Protein AF-A0A7C4QBF0-F1 (afdb_monomer)

Radius of gyration: 14.28 Å; Cα contacts (8 Å, |Δi|>4): 121; chains: 1; bounding box: 46×30×31 Å

Structure (mmCIF, N/CA/C/O backbone):
data_AF-A0A7C4QBF0-F1
#
_entry.id   AF-A0A7C4QBF0-F1
#
loop_
_atom_site.group_PDB
_atom_site.id
_atom_site.type_symbol
_atom_site.label_atom_id
_atom_site.label_alt_id
_atom_site.label_comp_id
_atom_site.label_asym_id
_atom_site.label_entity_id
_atom_site.label_seq_id
_atom_site.pdbx_PDB_ins_code
_atom_site.Cartn_x
_atom_site.Cartn_y
_atom_site.Cartn_z
_atom_site.occupancy
_atom_site.B_iso_or_equiv
_atom_site.auth_seq_id
_atom_site.auth_comp_id
_atom_site.auth_asym_id
_atom_site.auth_atom_id
_atom_site.pdbx_PDB_model_num
ATOM 1 N N . MET A 1 1 ? -17.536 -0.460 0.440 1.00 70.81 1 MET A N 1
ATOM 2 C CA . MET A 1 1 ? -16.361 -0.136 -0.401 1.00 70.81 1 MET A CA 1
ATOM 3 C C . MET A 1 1 ? -15.205 -0.964 0.120 1.00 70.81 1 MET A C 1
ATOM 5 O O . MET A 1 1 ? -14.888 -0.810 1.290 1.00 70.81 1 MET A O 1
ATOM 9 N N . SER A 1 2 ? -14.612 -1.830 -0.694 1.00 85.75 2 SER A N 1
ATOM 10 C CA . SER A 1 2 ? -13.441 -2.607 -0.275 1.00 85.75 2 SER A CA 1
ATOM 11 C C . SER A 1 2 ? -12.172 -1.758 -0.355 1.00 85.75 2 SER A C 1
ATOM 13 O O . SER A 1 2 ? -12.011 -0.964 -1.284 1.00 85.75 2 SER A O 1
ATOM 15 N N . TYR A 1 3 ? -11.270 -1.929 0.605 1.00 91.62 3 TYR A N 1
ATOM 16 C CA . TYR A 1 3 ? -9.942 -1.326 0.609 1.00 91.62 3 TYR A CA 1
ATOM 17 C C . TYR A 1 3 ? -8.895 -2.420 0.448 1.00 91.62 3 TYR A C 1
ATOM 19 O O . TYR A 1 3 ? -9.026 -3.506 1.000 1.00 91.62 3 TYR A O 1
ATOM 27 N N . TYR A 1 4 ? -7.827 -2.121 -0.272 1.00 92.44 4 TYR A N 1
ATOM 28 C CA . TYR A 1 4 ? -6.711 -3.022 -0.490 1.00 92.44 4 TYR A CA 1
ATOM 29 C C . TYR A 1 4 ? -5.465 -2.447 0.151 1.00 92.44 4 TYR A C 1
ATOM 31 O O . TYR A 1 4 ? -5.072 -1.318 -0.144 1.00 92.44 4 TYR A O 1
ATOM 39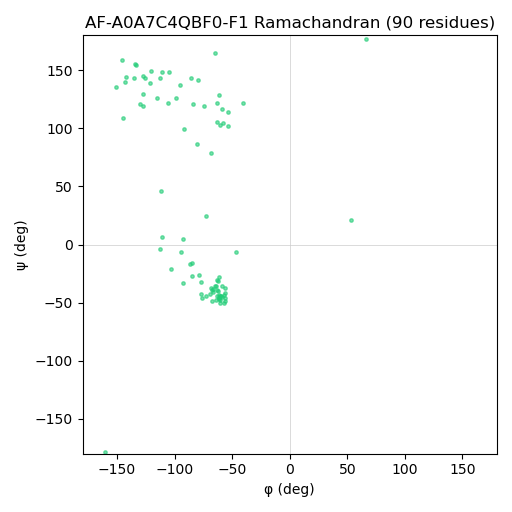 N N . VAL A 1 5 ? -4.824 -3.235 1.004 1.00 93.06 5 VAL A N 1
ATOM 40 C CA . VAL A 1 5 ? -3.492 -2.937 1.528 1.00 93.06 5 VAL A CA 1
ATOM 41 C C . VAL A 1 5 ? -2.499 -3.741 0.719 1.00 93.06 5 VAL A C 1
ATOM 43 O O . VAL A 1 5 ? -2.639 -4.957 0.588 1.00 93.06 5 VAL A O 1
ATOM 46 N N . TYR A 1 6 ? -1.500 -3.066 0.167 1.00 91.31 6 TYR A N 1
ATOM 47 C CA . TYR A 1 6 ? -0.588 -3.685 -0.777 1.00 91.31 6 TYR A CA 1
ATOM 48 C C . TYR A 1 6 ? 0.870 -3.361 -0.482 1.00 91.31 6 TYR A C 1
ATOM 50 O O . TYR A 1 6 ? 1.207 -2.329 0.108 1.00 91.31 6 TYR A O 1
ATOM 58 N N . ILE A 1 7 ? 1.738 -4.257 -0.941 1.00 91.25 7 ILE A N 1
ATOM 59 C CA . ILE A 1 7 ? 3.183 -4.095 -0.978 1.00 91.25 7 ILE A CA 1
ATOM 60 C C . ILE A 1 7 ? 3.628 -4.379 -2.406 1.00 91.25 7 ILE A C 1
ATOM 62 O O . ILE A 1 7 ? 3.438 -5.489 -2.901 1.00 91.25 7 ILE A O 1
ATOM 66 N N . ILE A 1 8 ? 4.232 -3.380 -3.040 1.00 90.44 8 ILE A N 1
ATOM 67 C CA . ILE A 1 8 ? 4.925 -3.551 -4.318 1.00 90.44 8 ILE A CA 1
ATOM 68 C C . ILE A 1 8 ? 6.431 -3.528 -4.096 1.00 90.44 8 ILE A C 1
ATOM 70 O O . ILE A 1 8 ? 6.924 -2.837 -3.196 1.00 90.44 8 ILE A O 1
ATOM 74 N N . HIS A 1 9 ? 7.166 -4.266 -4.915 1.00 89.62 9 HIS A N 1
ATOM 75 C CA . HIS A 1 9 ? 8.625 -4.287 -4.921 1.00 89.62 9 HIS A CA 1
ATOM 76 C C . HIS A 1 9 ? 9.133 -4.222 -6.350 1.00 89.62 9 HIS A C 1
ATOM 78 O O . HIS A 1 9 ? 8.523 -4.781 -7.252 1.00 89.62 9 HIS A O 1
ATOM 84 N N . SER A 1 10 ? 10.243 -3.516 -6.536 1.00 85.94 10 SER A N 1
ATOM 85 C CA . SER A 1 10 ? 10.973 -3.523 -7.791 1.00 85.94 10 SER A CA 1
ATOM 86 C C . SER A 1 10 ? 12.243 -4.333 -7.652 1.00 85.94 10 SER A C 1
ATOM 88 O O . SER A 1 10 ? 13.118 -3.989 -6.852 1.00 85.94 10 SER A O 1
ATOM 90 N N . LYS A 1 11 ? 12.375 -5.366 -8.485 1.00 81.31 11 LYS A N 1
ATOM 91 C CA . LYS A 1 11 ? 13.549 -6.244 -8.502 1.00 81.31 11 LYS A CA 1
ATOM 92 C C . LYS A 1 11 ? 14.781 -5.489 -8.994 1.00 81.31 11 LYS A C 1
ATOM 94 O O . LYS A 1 11 ? 15.848 -5.608 -8.401 1.00 81.31 11 LYS A O 1
ATOM 99 N N . LEU A 1 12 ? 14.611 -4.619 -9.993 1.00 81.56 12 LEU A N 1
ATOM 100 C CA . LEU A 1 12 ? 15.692 -3.797 -10.553 1.00 81.56 12 LEU A CA 1
ATOM 101 C C . LEU A 1 12 ? 16.303 -2.787 -9.574 1.00 81.56 12 LEU A C 1
ATOM 103 O O . LEU A 1 12 ? 17.497 -2.501 -9.650 1.00 81.56 12 LEU A O 1
ATOM 107 N N . THR A 1 13 ? 15.497 -2.194 -8.691 1.00 81.44 13 THR A N 1
ATOM 108 C CA . THR A 1 13 ? 15.968 -1.126 -7.783 1.00 81.44 13 THR A CA 1
ATOM 109 C C . THR A 1 13 ? 15.994 -1.525 -6.319 1.00 81.44 13 THR A C 1
ATOM 111 O O . THR A 1 13 ? 16.417 -0.737 -5.473 1.00 81.44 13 THR A O 1
ATOM 114 N N . ASN A 1 14 ? 15.521 -2.733 -6.018 1.00 82.12 14 ASN A N 1
ATOM 115 C CA . ASN A 1 14 ? 15.309 -3.257 -4.678 1.00 82.12 14 ASN A CA 1
ATOM 116 C C . ASN A 1 14 ? 14.442 -2.346 -3.778 1.00 82.12 14 ASN A C 1
ATOM 118 O O . ASN A 1 14 ? 14.498 -2.418 -2.548 1.00 82.12 14 ASN A O 1
ATOM 122 N N . LYS A 1 15 ? 13.638 -1.457 -4.376 1.00 85.00 15 LYS A N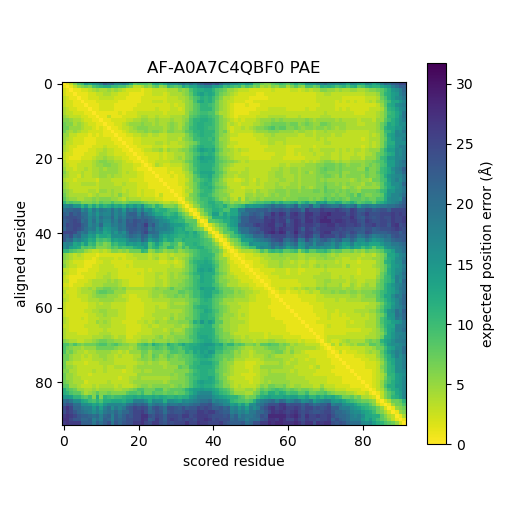 1
ATOM 123 C CA . LYS A 1 15 ? 12.732 -0.559 -3.649 1.00 85.00 15 LYS A CA 1
ATOM 124 C C . LYS A 1 15 ? 11.415 -1.264 -3.370 1.00 85.00 15 LYS A C 1
ATOM 126 O O . LYS A 1 15 ? 10.912 -1.997 -4.212 1.00 85.00 15 LYS A O 1
ATOM 131 N N . SER A 1 16 ? 10.827 -0.999 -2.204 1.00 87.88 16 SER A N 1
ATOM 132 C CA . SER A 1 16 ? 9.480 -1.465 -1.859 1.00 87.88 16 SER A CA 1
ATOM 133 C C . SER A 1 16 ? 8.596 -0.319 -1.395 1.00 87.88 16 SER A C 1
ATOM 135 O O . SER A 1 16 ? 9.058 0.583 -0.694 1.00 87.88 16 SER A O 1
ATOM 137 N N . TYR A 1 17 ? 7.313 -0.391 -1.737 1.00 88.19 17 TYR A N 1
ATOM 138 C CA . TYR A 1 17 ? 6.299 0.565 -1.310 1.00 88.19 17 TYR A CA 1
ATOM 139 C C . TYR A 1 17 ? 5.14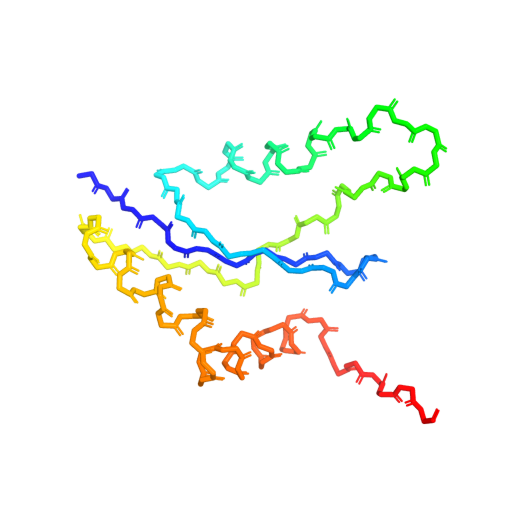8 -0.171 -0.650 1.00 88.19 17 TYR A C 1
ATOM 141 O O . TYR A 1 17 ? 4.767 -1.256 -1.075 1.00 88.19 17 TYR A O 1
ATOM 149 N N . THR A 1 18 ? 4.591 0.441 0.389 1.00 90.75 18 THR A N 1
ATOM 150 C CA . THR A 1 18 ? 3.429 -0.072 1.113 1.00 90.75 18 THR A CA 1
ATOM 151 C C . THR A 1 18 ? 2.385 1.025 1.169 1.00 90.75 18 THR A C 1
ATOM 153 O O . THR A 1 18 ? 2.708 2.156 1.549 1.00 90.75 18 THR A O 1
ATOM 156 N N . GLY A 1 19 ? 1.155 0.700 0.791 1.00 90.25 19 GLY A N 1
ATOM 157 C CA . GLY A 1 19 ? 0.068 1.666 0.741 1.00 90.25 19 GLY A CA 1
ATOM 158 C C . GLY A 1 19 ? -1.305 1.015 0.755 1.00 90.25 19 GLY A C 1
ATOM 159 O O . GLY A 1 19 ? -1.435 -0.205 0.847 1.00 90.25 19 GLY A O 1
ATOM 160 N N . ILE A 1 20 ? -2.319 1.871 0.671 1.00 92.56 20 ILE A N 1
ATOM 161 C CA . ILE A 1 20 ? -3.729 1.496 0.629 1.00 92.56 20 ILE A CA 1
ATOM 162 C C . ILE A 1 20 ? -4.317 2.053 -0.666 1.00 92.56 20 ILE A C 1
ATOM 164 O O . ILE A 1 20 ? -4.005 3.182 -1.048 1.00 92.56 20 ILE A O 1
ATOM 168 N N . THR A 1 21 ? -5.160 1.285 -1.341 1.00 92.00 21 THR A N 1
ATOM 169 C CA . THR A 1 21 ? -5.917 1.731 -2.515 1.00 92.00 21 THR A CA 1
ATOM 170 C C . THR A 1 21 ? -7.285 1.063 -2.538 1.00 92.00 21 THR A C 1
ATOM 172 O O . THR A 1 21 ? -7.477 0.029 -1.916 1.00 92.00 21 THR A O 1
ATOM 175 N N . THR A 1 22 ? -8.251 1.636 -3.242 1.00 91.44 22 THR A N 1
ATOM 176 C CA . THR A 1 22 ? -9.513 0.953 -3.581 1.00 91.44 22 THR A CA 1
ATOM 177 C C . THR A 1 22 ? -9.453 0.293 -4.960 1.00 91.44 22 THR A C 1
ATOM 179 O O . THR A 1 22 ? -10.382 -0.403 -5.343 1.00 91.44 22 THR A O 1
ATOM 182 N N . ASP A 1 23 ? -8.362 0.523 -5.694 1.00 87.88 23 ASP A N 1
ATOM 183 C CA . ASP A 1 23 ? -8.138 0.080 -7.069 1.00 87.88 23 ASP A CA 1
ATOM 184 C C . ASP A 1 23 ? -6.647 -0.259 -7.237 1.00 87.88 23 ASP A C 1
ATOM 186 O O . ASP A 1 23 ? -5.787 0.627 -7.143 1.00 87.88 23 ASP A O 1
ATOM 190 N N . LEU A 1 24 ? -6.333 -1.552 -7.358 1.00 84.88 24 LEU A N 1
ATOM 191 C CA . LEU A 1 24 ? -4.959 -2.045 -7.480 1.00 84.88 24 LEU A CA 1
ATOM 192 C C . LEU A 1 24 ? -4.412 -1.797 -8.888 1.00 84.88 24 LEU A C 1
ATOM 194 O O . LEU A 1 24 ? -3.318 -1.251 -9.014 1.00 84.88 24 LEU A O 1
ATOM 198 N N . ASP A 1 25 ? -5.189 -2.096 -9.926 1.00 83.56 25 ASP A N 1
ATOM 199 C CA . ASP A 1 25 ? -4.758 -1.995 -11.324 1.00 83.56 25 ASP A CA 1
ATOM 200 C C . ASP A 1 25 ? -4.365 -0.562 -11.684 1.00 83.56 25 ASP A C 1
ATOM 202 O O . ASP A 1 25 ? -3.251 -0.301 -12.147 1.00 83.56 25 ASP A O 1
ATOM 206 N N . ARG A 1 26 ? -5.213 0.410 -11.331 1.00 85.62 26 ARG A N 1
ATOM 207 C CA . ARG A 1 26 ? -4.893 1.830 -11.515 1.00 85.62 26 ARG A CA 1
ATOM 208 C C . ARG A 1 26 ? -3.620 2.222 -10.770 1.00 85.62 26 ARG A C 1
ATOM 210 O O . ARG A 1 26 ? -2.850 3.057 -11.242 1.00 85.62 26 ARG A O 1
ATOM 217 N N . ARG A 1 27 ? -3.379 1.635 -9.594 1.00 85.69 27 ARG A N 1
ATOM 218 C CA . ARG A 1 27 ? -2.270 2.019 -8.719 1.00 85.69 27 ARG A CA 1
ATOM 219 C C . ARG A 1 27 ? -0.927 1.475 -9.192 1.00 85.69 27 ARG A C 1
ATOM 221 O O . ARG A 1 27 ? 0.054 2.216 -9.149 1.00 85.69 27 ARG A O 1
ATOM 228 N N . ILE A 1 28 ? -0.860 0.218 -9.625 1.00 82.38 28 ILE A N 1
ATOM 229 C CA . ILE A 1 28 ? 0.367 -0.339 -10.213 1.00 82.38 28 ILE A CA 1
ATOM 230 C C . ILE A 1 28 ? 0.690 0.344 -11.535 1.00 82.38 28 ILE A C 1
ATOM 232 O O . ILE A 1 28 ? 1.846 0.684 -11.778 1.00 82.38 28 ILE A O 1
ATOM 236 N N . GLU A 1 29 ? -0.333 0.646 -12.338 1.00 82.94 29 GLU A N 1
ATOM 237 C CA . GLU A 1 29 ? -0.155 1.423 -13.553 1.00 82.94 29 GLU A CA 1
ATOM 238 C C . GLU A 1 29 ? 0.391 2.811 -13.253 1.00 82.94 29 GLU A C 1
ATOM 240 O O . GLU A 1 29 ? 1.325 3.223 -13.920 1.00 82.94 29 GLU A O 1
ATOM 245 N N . GLU A 1 30 ? -0.121 3.531 -12.252 1.00 80.81 30 GLU A N 1
ATOM 246 C CA . GLU A 1 30 ? 0.459 4.810 -11.829 1.00 80.81 30 GLU A CA 1
ATOM 247 C C . GLU A 1 30 ? 1.938 4.661 -11.454 1.00 80.81 30 GLU A C 1
ATOM 249 O O . GLU A 1 30 ? 2.765 5.425 -11.948 1.00 80.81 30 GLU A O 1
ATOM 254 N N . HIS A 1 31 ? 2.301 3.675 -10.627 1.00 76.31 31 HIS A N 1
ATOM 255 C CA . HIS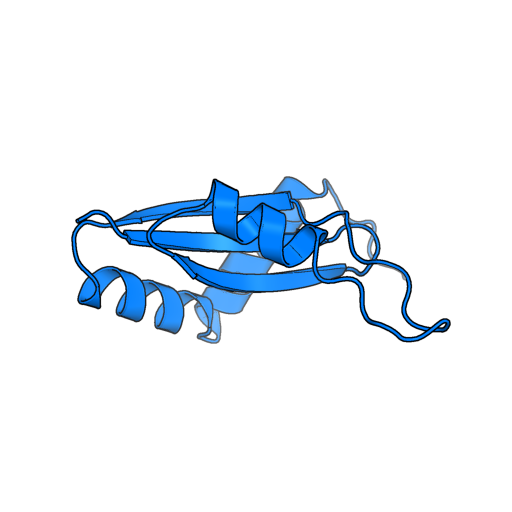 A 1 31 ? 3.698 3.460 -10.217 1.00 76.31 31 HIS A CA 1
ATOM 256 C C . HIS A 1 31 ? 4.613 3.121 -11.398 1.00 76.31 31 HIS A C 1
ATOM 258 O O . HIS A 1 31 ? 5.705 3.676 -11.485 1.00 76.31 31 HIS A O 1
ATOM 264 N N . ASN A 1 32 ? 4.149 2.301 -12.344 1.00 74.06 32 ASN A N 1
ATOM 265 C CA . ASN A 1 32 ? 4.909 1.945 -13.545 1.00 74.06 32 ASN A CA 1
ATOM 266 C C . ASN A 1 32 ? 4.873 3.047 -14.627 1.00 74.06 32 ASN A C 1
ATOM 268 O O . ASN A 1 32 ? 5.809 3.172 -15.412 1.00 74.06 32 ASN A O 1
ATOM 272 N N . LYS A 1 33 ? 3.832 3.888 -14.674 1.00 71.50 33 LYS A N 1
ATOM 273 C CA . LYS A 1 33 ? 3.693 5.013 -15.620 1.00 71.50 33 LYS A CA 1
ATOM 274 C C . LYS A 1 33 ? 4.355 6.292 -15.126 1.00 71.50 33 LYS A C 1
ATOM 276 O O . LYS A 1 33 ? 4.579 7.180 -15.951 1.00 71.50 33 LYS A O 1
ATOM 281 N N . THR A 1 34 ? 4.672 6.416 -13.831 1.00 60.62 34 THR A N 1
ATOM 282 C CA . THR A 1 34 ? 5.377 7.581 -13.274 1.00 60.62 34 THR A CA 1
ATOM 283 C C . THR A 1 34 ? 6.817 7.595 -13.795 1.00 60.62 34 THR A C 1
ATOM 285 O O . THR A 1 34 ? 7.769 7.212 -13.122 1.00 60.62 34 THR A O 1
ATOM 288 N N . LYS A 1 35 ? 6.975 8.045 -15.042 1.00 50.91 35 LYS A N 1
ATOM 289 C CA . LYS A 1 35 ? 8.239 8.429 -15.661 1.00 50.91 35 LYS A CA 1
ATOM 290 C C . LYS A 1 35 ? 8.840 9.534 -14.797 1.00 50.91 35 LYS A C 1
ATOM 292 O O . LYS A 1 35 ? 8.368 10.667 -14.835 1.00 50.91 35 LYS A O 1
ATOM 297 N N . SER A 1 36 ? 9.864 9.235 -14.001 1.00 45.53 36 SER A N 1
ATOM 298 C CA . SER A 1 36 ? 10.703 10.303 -13.457 1.00 45.53 36 SER A CA 1
ATOM 299 C C . SER A 1 36 ? 11.303 11.065 -14.640 1.00 45.53 36 SER A C 1
ATOM 301 O O . SER A 1 36 ? 12.022 10.500 -15.457 1.00 45.53 36 SER A O 1
ATOM 303 N N . VAL A 1 37 ? 10.943 12.344 -14.750 1.00 44.12 37 VAL A N 1
ATOM 304 C CA . VAL A 1 37 ? 11.160 13.256 -15.892 1.00 44.12 37 VAL A CA 1
ATOM 305 C C . VAL A 1 37 ? 12.633 13.696 -16.026 1.00 44.12 37 VAL A C 1
ATOM 307 O O . VAL A 1 37 ? 12.949 14.739 -16.581 1.00 44.12 37 VAL A O 1
ATOM 310 N N . THR A 1 38 ? 13.580 12.915 -15.515 1.00 39.25 38 THR A N 1
ATOM 311 C CA . THR A 1 38 ? 15.002 13.268 -15.488 1.00 39.25 38 THR A CA 1
ATOM 312 C C . THR A 1 38 ? 15.831 12.114 -16.032 1.00 39.25 38 THR A C 1
ATOM 314 O O . THR A 1 38 ? 15.820 11.021 -15.470 1.00 39.25 38 THR A O 1
ATOM 317 N N . GLN A 1 39 ? 16.588 12.391 -17.103 1.00 42.84 39 GLN A N 1
ATOM 318 C CA . GLN A 1 39 ? 17.490 11.505 -17.870 1.00 42.84 39 GLN A CA 1
ATOM 319 C C . GLN A 1 39 ? 18.465 10.629 -17.050 1.00 42.84 39 GLN A C 1
ATOM 321 O O . GLN A 1 39 ? 19.139 9.781 -17.625 1.00 42.84 39 GLN A O 1
ATOM 326 N N . TRP A 1 40 ? 18.548 10.801 -15.728 1.00 45.94 40 TRP A N 1
ATOM 327 C CA . TRP A 1 4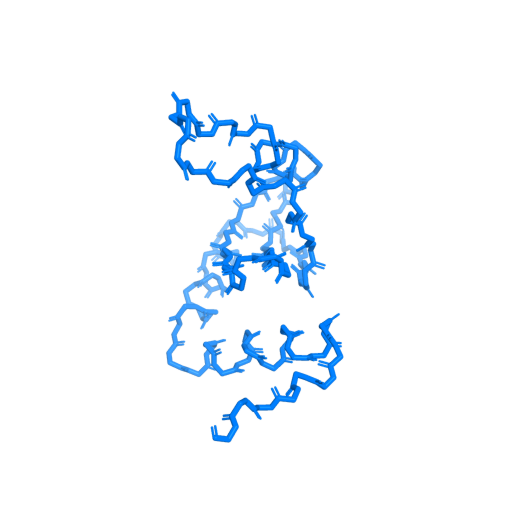0 ? 19.431 10.052 -14.830 1.00 45.94 40 TRP A CA 1
ATOM 328 C C . TRP A 1 40 ? 18.699 8.970 -14.012 1.00 45.94 40 TRP A C 1
ATOM 330 O O . TRP A 1 40 ? 19.307 8.011 -13.538 1.00 45.94 40 TRP A O 1
ATOM 340 N N . THR A 1 41 ? 17.381 9.070 -13.836 1.00 50.84 41 THR A N 1
ATOM 341 C CA . THR A 1 41 ? 16.637 8.147 -12.968 1.00 50.84 41 THR A CA 1
ATOM 342 C C . THR A 1 41 ? 16.139 6.978 -13.808 1.00 50.84 41 THR A C 1
ATOM 344 O O . THR A 1 41 ? 15.146 7.115 -14.512 1.00 50.84 41 THR A O 1
ATOM 347 N N . LYS A 1 42 ? 16.843 5.834 -13.776 1.00 52.47 42 LYS A N 1
ATOM 348 C CA . LYS A 1 42 ? 16.406 4.584 -14.431 1.00 52.47 42 LYS A CA 1
ATOM 349 C C . LYS A 1 42 ? 14.899 4.393 -14.228 1.00 52.47 42 LYS A C 1
ATOM 351 O O . LYS A 1 42 ? 14.453 4.351 -13.083 1.00 52.47 42 LYS A O 1
ATOM 356 N N . ASN A 1 43 ? 14.150 4.293 -15.327 1.00 56.75 43 ASN A N 1
ATOM 357 C CA . ASN A 1 43 ? 12.704 4.084 -15.333 1.00 56.75 43 ASN A CA 1
ATOM 358 C C . ASN A 1 43 ? 12.356 2.854 -14.483 1.00 56.75 43 ASN A C 1
ATOM 360 O O . ASN A 1 43 ? 12.539 1.720 -14.927 1.00 56.75 43 ASN A O 1
ATOM 364 N N . ILE A 1 44 ? 11.872 3.067 -13.259 1.00 62.19 44 ILE A N 1
ATOM 365 C CA . ILE A 1 44 ? 11.425 1.976 -12.393 1.00 62.19 44 ILE A CA 1
ATOM 366 C C . ILE A 1 44 ? 10.021 1.596 -12.857 1.00 62.19 44 ILE A C 1
ATOM 368 O O . ILE A 1 44 ? 9.034 2.154 -12.401 1.00 62.19 44 ILE A O 1
ATOM 372 N N . THR A 1 45 ? 9.969 0.705 -13.841 1.00 66.69 45 THR A N 1
ATOM 373 C CA . THR A 1 45 ? 8.742 0.228 -14.511 1.00 66.69 45 THR A CA 1
ATOM 374 C C . THR A 1 45 ? 8.440 -1.236 -14.185 1.00 66.69 45 THR A C 1
ATOM 376 O O . THR A 1 45 ? 7.534 -1.831 -14.754 1.00 66.69 45 THR A O 1
ATOM 379 N N . ASP A 1 46 ? 9.225 -1.805 -13.271 1.00 79.31 46 ASP A N 1
ATOM 380 C CA . ASP A 1 46 ? 9.210 -3.204 -12.846 1.00 79.31 46 ASP A CA 1
ATOM 381 C C . ASP A 1 46 ? 8.714 -3.287 -11.398 1.00 79.31 46 ASP A C 1
ATOM 383 O O . ASP A 1 46 ? 9.384 -3.844 -10.535 1.00 79.31 46 ASP A O 1
ATOM 387 N N . PHE A 1 47 ? 7.625 -2.591 -11.059 1.00 84.50 47 PHE A N 1
ATOM 388 C CA . PHE A 1 47 ? 6.969 -2.832 -9.778 1.00 84.50 47 PHE A CA 1
ATOM 389 C C . PHE A 1 47 ? 6.020 -4.013 -9.911 1.00 84.50 47 PHE A C 1
ATOM 391 O O . PHE A 1 47 ? 5.061 -3.939 -10.674 1.00 84.50 47 PHE A O 1
ATOM 398 N N . ASP A 1 48 ? 6.258 -5.036 -9.094 1.00 85.19 48 ASP A N 1
ATOM 399 C CA . ASP A 1 48 ? 5.398 -6.204 -8.934 1.00 85.19 48 ASP A CA 1
ATOM 400 C C . ASP A 1 48 ? 4.733 -6.207 -7.554 1.00 85.19 48 ASP A C 1
ATOM 402 O O . ASP A 1 48 ? 5.311 -5.754 -6.557 1.00 85.19 48 ASP A O 1
ATOM 406 N N . TYR A 1 49 ? 3.519 -6.757 -7.473 1.00 87.31 49 TYR A N 1
ATOM 407 C CA . TYR A 1 49 ? 2.850 -7.002 -6.197 1.00 87.31 49 TYR A CA 1
ATOM 408 C C . TYR A 1 49 ? 3.464 -8.202 -5.476 1.00 87.31 49 TYR A C 1
ATOM 410 O O . TYR A 1 49 ? 3.404 -9.338 -5.937 1.00 87.31 49 TYR A O 1
ATOM 418 N N . VAL A 1 50 ? 3.994 -7.940 -4.285 1.00 89.94 50 VAL A N 1
ATOM 419 C CA . VAL A 1 50 ? 4.539 -8.956 -3.372 1.00 89.94 50 VAL A CA 1
ATOM 420 C C . VAL A 1 50 ? 3.477 -9.424 -2.384 1.00 89.94 50 VAL A C 1
ATOM 422 O O . VAL A 1 50 ? 3.478 -10.566 -1.936 1.00 89.94 50 VAL A O 1
ATOM 425 N N . PHE A 1 51 ? 2.580 -8.517 -2.007 1.00 90.25 51 PHE A N 1
ATOM 426 C CA . PHE A 1 51 ? 1.504 -8.782 -1.068 1.00 90.25 51 PHE A CA 1
ATOM 427 C C . PHE A 1 51 ? 0.325 -7.876 -1.384 1.00 90.25 51 PHE A C 1
ATOM 429 O O . PHE A 1 51 ? 0.500 -6.675 -1.598 1.00 90.25 51 PHE A O 1
ATOM 436 N N . CYS A 1 52 ? -0.875 -8.438 -1.373 1.00 91.19 52 CYS A N 1
ATOM 437 C CA . CYS A 1 52 ? -2.112 -7.682 -1.407 1.00 91.19 52 CYS A CA 1
ATOM 438 C C . CYS A 1 52 ? -3.133 -8.382 -0.513 1.00 91.19 52 CYS A C 1
ATOM 440 O O . CYS A 1 52 ? -3.195 -9.608 -0.461 1.00 91.19 52 CYS A O 1
ATOM 442 N N . THR A 1 53 ? -3.903 -7.597 0.228 1.00 90.19 53 THR A N 1
ATOM 443 C CA . THR A 1 53 ? -5.027 -8.113 1.002 1.00 90.19 53 THR A CA 1
ATOM 444 C C . THR A 1 53 ? -6.176 -7.124 0.969 1.00 90.19 53 THR A C 1
ATOM 446 O O . THR A 1 53 ? -5.958 -5.908 0.951 1.00 90.19 53 THR A O 1
ATOM 449 N N . GLN A 1 54 ? -7.390 -7.659 0.938 1.00 93.06 54 GLN A N 1
ATOM 450 C CA . GLN A 1 54 ? -8.626 -6.896 0.946 1.00 93.06 54 GLN A CA 1
ATOM 451 C C . GLN A 1 54 ? -9.154 -6.786 2.375 1.00 93.06 54 GLN A C 1
ATOM 453 O O . GLN A 1 54 ? -9.164 -7.761 3.122 1.00 93.06 54 GLN A O 1
ATOM 458 N N . VAL A 1 55 ? -9.625 -5.599 2.735 1.00 92.56 55 VAL A N 1
ATOM 459 C CA . VAL A 1 55 ? -10.297 -5.308 4.001 1.00 92.56 55 VAL A CA 1
ATOM 460 C C . VAL A 1 55 ? -11.561 -4.498 3.737 1.00 92.56 55 VAL A C 1
ATOM 462 O O . VAL A 1 55 ? -11.679 -3.800 2.724 1.00 92.56 55 VAL A O 1
ATOM 465 N N . GLU A 1 56 ? -12.528 -4.596 4.640 1.00 91.56 56 GLU A N 1
ATOM 466 C CA . GLU A 1 56 ? -13.851 -4.001 4.446 1.00 91.56 56 GLU A CA 1
ATOM 467 C C . GLU A 1 56 ? -13.888 -2.531 4.864 1.00 91.56 56 GLU A C 1
ATOM 469 O O . GLU A 1 56 ? -14.654 -1.740 4.309 1.00 91.56 56 GLU A O 1
ATOM 474 N N . THR A 1 57 ? -13.025 -2.135 5.804 1.00 92.38 57 THR A N 1
ATOM 475 C CA . THR A 1 57 ? -13.016 -0.774 6.340 1.00 92.38 57 THR A CA 1
ATOM 476 C C . THR A 1 57 ? -11.689 -0.049 6.127 1.00 92.38 57 THR A C 1
ATOM 478 O O . THR A 1 57 ? -10.593 -0.613 6.159 1.00 92.38 57 THR A O 1
ATOM 481 N N . ARG A 1 58 ? -11.772 1.280 5.986 1.00 89.56 58 ARG A N 1
ATOM 482 C CA . ARG A 1 58 ? -10.584 2.145 5.912 1.00 89.56 58 ARG A CA 1
ATOM 483 C C . ARG A 1 58 ? -9.755 2.090 7.197 1.00 89.56 58 ARG A C 1
ATOM 485 O O . ARG A 1 58 ? -8.543 2.286 7.155 1.00 89.56 58 ARG A O 1
ATOM 492 N N . VAL A 1 59 ? -10.415 1.875 8.337 1.00 93.50 59 VAL A N 1
ATOM 493 C CA . VAL A 1 59 ? -9.771 1.808 9.654 1.00 93.50 59 VAL A CA 1
ATOM 494 C C . VAL A 1 59 ? 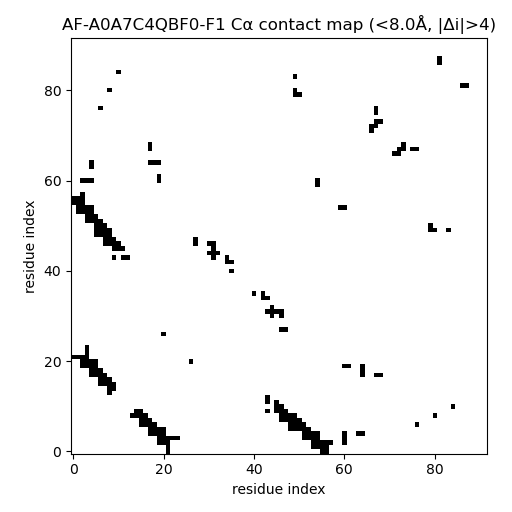-8.885 0.570 9.735 1.00 93.50 59 VAL A C 1
ATOM 496 O O . VAL A 1 59 ? -7.708 0.705 10.056 1.00 93.50 59 VAL A O 1
ATOM 499 N N . GLU A 1 60 ? -9.395 -0.600 9.351 1.00 92.25 60 GLU A N 1
ATOM 500 C CA . GLU A 1 60 ? -8.599 -1.831 9.268 1.00 92.25 60 GLU A CA 1
ATOM 501 C C . GLU A 1 60 ? -7.435 -1.680 8.293 1.00 92.25 60 GLU A C 1
ATOM 503 O O . GLU A 1 60 ? -6.300 -2.015 8.631 1.00 92.25 60 GLU A O 1
ATOM 508 N N . ALA A 1 61 ? -7.687 -1.090 7.119 1.00 91.75 61 ALA A N 1
ATOM 509 C CA . ALA A 1 61 ? -6.640 -0.842 6.132 1.00 91.75 61 ALA A CA 1
ATOM 510 C C . ALA A 1 61 ? -5.504 0.003 6.722 1.00 91.75 61 ALA A C 1
ATOM 512 O O . ALA A 1 61 ? -4.322 -0.291 6.535 1.00 91.75 61 ALA A O 1
ATOM 513 N N . ARG A 1 62 ? -5.865 1.044 7.480 1.00 91.31 62 ARG A N 1
ATOM 514 C CA . ARG A 1 62 ? -4.913 1.940 8.135 1.00 91.31 62 ARG A CA 1
ATOM 515 C C . ARG A 1 62 ? -4.152 1.252 9.264 1.00 91.31 62 ARG A C 1
ATOM 517 O O . ARG A 1 62 ? -2.942 1.442 9.360 1.00 91.31 62 ARG A O 1
ATOM 524 N N . LEU A 1 63 ? -4.826 0.460 10.096 1.00 93.31 63 LEU A N 1
ATOM 525 C CA . LEU A 1 63 ? -4.181 -0.313 11.160 1.00 93.31 63 LEU A CA 1
ATOM 526 C C . LEU A 1 63 ? -3.173 -1.309 10.583 1.00 93.31 63 LEU A C 1
ATOM 528 O O . LEU A 1 63 ? -2.045 -1.389 11.072 1.00 93.31 63 LEU A O 1
ATOM 532 N N . LEU A 1 64 ? -3.536 -1.998 9.500 1.00 90.75 64 LEU A N 1
ATOM 533 C CA . LEU A 1 64 ? -2.640 -2.926 8.823 1.00 90.75 64 LEU A CA 1
ATOM 534 C C . LEU A 1 64 ? -1.452 -2.203 8.176 1.00 90.75 64 LEU A C 1
ATOM 536 O O . LEU A 1 64 ? -0.318 -2.658 8.291 1.00 90.75 64 LEU A O 1
ATOM 540 N N . GLU A 1 65 ? -1.669 -1.045 7.551 1.00 90.88 65 GLU A N 1
ATOM 541 C CA . GLU A 1 65 ? -0.581 -0.227 7.005 1.00 90.88 65 GLU A CA 1
ATOM 542 C C . GLU A 1 65 ? 0.401 0.227 8.101 1.00 90.88 65 GLU A C 1
ATOM 544 O O . GLU A 1 65 ? 1.620 0.143 7.921 1.00 90.88 65 GLU A O 1
ATOM 549 N N . ILE A 1 66 ? -0.112 0.681 9.250 1.00 90.94 66 ILE A N 1
ATOM 550 C CA . ILE A 1 66 ? 0.704 1.055 10.415 1.00 90.94 66 ILE A CA 1
ATOM 551 C C . ILE A 1 66 ? 1.484 -0.162 10.917 1.00 90.94 66 ILE A C 1
ATOM 553 O O . ILE A 1 66 ? 2.694 -0.066 11.140 1.00 90.94 66 ILE A O 1
ATOM 557 N N . TYR A 1 67 ? 0.822 -1.315 11.034 1.00 91.44 67 TYR A N 1
ATOM 558 C CA . TYR A 1 67 ? 1.461 -2.567 11.416 1.00 91.44 67 TYR A CA 1
ATOM 559 C C . TYR A 1 67 ? 2.600 -2.923 10.458 1.00 91.44 67 TYR A C 1
ATOM 561 O O . TYR A 1 67 ? 3.719 -3.128 10.919 1.00 91.44 67 TYR A O 1
ATOM 569 N N . LEU A 1 68 ? 2.377 -2.903 9.141 1.00 88.12 68 LEU A N 1
ATOM 570 C CA . LEU A 1 68 ? 3.394 -3.203 8.125 1.00 88.12 68 LEU A CA 1
ATOM 571 C C . LEU A 1 68 ? 4.582 -2.223 8.155 1.00 88.12 68 LEU A C 1
ATOM 573 O O . LEU A 1 68 ? 5.705 -2.596 7.809 1.00 88.12 68 LEU A O 1
ATOM 577 N N . LYS A 1 69 ? 4.364 -0.979 8.600 1.00 84.00 69 LYS A N 1
ATOM 578 C CA . LYS A 1 69 ? 5.414 0.042 8.781 1.00 84.00 69 LYS A CA 1
ATOM 579 C C . LYS A 1 69 ? 6.132 -0.049 10.139 1.00 84.00 69 LYS A C 1
ATOM 581 O O . LYS A 1 69 ? 7.231 0.507 10.288 1.00 84.00 69 LYS A O 1
ATOM 586 N N . SER A 1 70 ? 5.559 -0.765 11.108 1.00 90.44 70 SER A N 1
ATOM 587 C CA . SER A 1 70 ? 6.149 -1.005 12.431 1.00 90.44 70 SER A CA 1
ATOM 588 C C . SER A 1 70 ? 7.438 -1.835 12.349 1.00 90.44 70 SER A C 1
ATOM 590 O O . SER A 1 70 ? 7.730 -2.464 11.332 1.00 90.44 70 SER A O 1
ATOM 592 N N . GLY A 1 71 ? 8.230 -1.868 13.425 1.00 87.50 71 GLY A N 1
ATOM 593 C CA . GLY A 1 71 ? 9.481 -2.639 13.457 1.00 87.50 71 GLY A CA 1
ATOM 594 C C . GLY A 1 71 ? 9.286 -4.129 13.144 1.00 87.50 71 GLY A C 1
ATOM 595 O O . GLY A 1 71 ? 10.053 -4.701 12.370 1.00 87.50 71 GLY A O 1
ATOM 596 N N . ILE A 1 72 ? 8.225 -4.741 13.680 1.00 87.31 72 ILE A N 1
ATOM 597 C CA . ILE A 1 72 ? 7.878 -6.147 13.424 1.00 87.31 72 ILE A CA 1
ATOM 598 C C . ILE A 1 72 ? 7.332 -6.308 12.000 1.00 87.31 72 ILE A C 1
ATOM 600 O O . ILE A 1 72 ? 7.772 -7.196 11.269 1.00 87.31 72 ILE A O 1
ATOM 604 N N . GLY A 1 73 ? 6.454 -5.404 11.559 1.00 86.38 73 GLY A N 1
ATOM 605 C CA . GLY A 1 73 ? 5.902 -5.446 10.203 1.00 86.38 73 GLY A CA 1
ATOM 606 C C . GLY A 1 73 ? 6.950 -5.273 9.107 1.00 86.38 73 GLY A C 1
ATOM 607 O O . GLY A 1 73 ? 6.841 -5.900 8.058 1.00 86.38 73 GLY A O 1
ATOM 608 N N . ARG A 1 74 ? 8.033 -4.525 9.356 1.00 86.69 74 ARG A N 1
ATOM 609 C CA . ARG A 1 74 ? 9.176 -4.460 8.429 1.00 86.69 74 ARG A CA 1
ATOM 610 C C . ARG A 1 74 ? 9.860 -5.814 8.261 1.00 86.69 74 ARG A C 1
ATOM 612 O O . ARG A 1 74 ? 10.240 -6.146 7.141 1.00 86.69 74 ARG A O 1
ATOM 619 N N . LYS A 1 75 ? 9.997 -6.608 9.334 1.00 89.06 75 LYS A N 1
ATOM 620 C CA . LYS A 1 75 ? 10.539 -7.977 9.241 1.00 89.06 75 LYS A CA 1
ATOM 621 C C . LYS A 1 75 ? 9.626 -8.860 8.391 1.00 89.06 75 LYS A C 1
ATOM 623 O O . LYS A 1 75 ? 10.120 -9.555 7.510 1.00 89.06 75 LYS A O 1
ATOM 628 N N . PHE A 1 76 ? 8.314 -8.767 8.606 1.00 88.88 76 PHE A N 1
ATOM 629 C CA . PHE A 1 76 ? 7.318 -9.488 7.813 1.00 88.88 76 PHE A CA 1
ATOM 630 C C . PHE A 1 76 ? 7.357 -9.085 6.331 1.00 88.88 76 PHE A C 1
ATOM 632 O O . PHE A 1 76 ? 7.472 -9.943 5.463 1.00 88.88 76 PHE A O 1
ATOM 639 N N . LYS A 1 77 ? 7.394 -7.782 6.029 1.00 87.12 77 LYS A N 1
ATOM 640 C CA . LYS A 1 77 ? 7.566 -7.272 4.661 1.00 87.12 77 LYS A CA 1
ATOM 641 C C . LYS A 1 77 ? 8.834 -7.818 4.002 1.00 87.12 77 LYS A C 1
ATOM 643 O O . LYS A 1 77 ? 8.791 -8.247 2.856 1.00 87.12 77 LYS A O 1
ATOM 648 N N . ASN A 1 78 ? 9.959 -7.809 4.714 1.00 86.75 78 ASN A N 1
ATOM 649 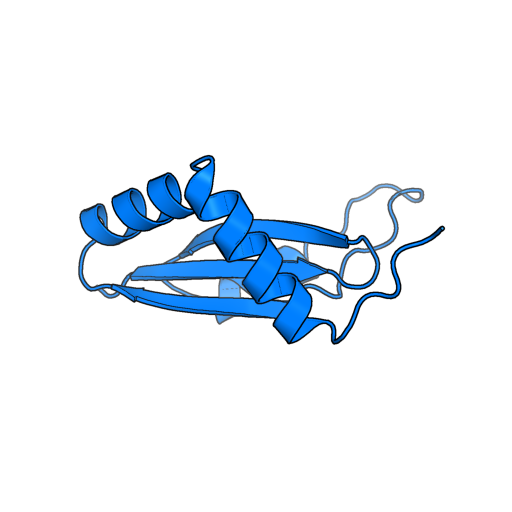C CA . ASN A 1 78 ? 11.218 -8.324 4.178 1.00 86.75 78 ASN A CA 1
ATOM 650 C C . ASN A 1 78 ? 11.152 -9.832 3.902 1.00 86.75 78 ASN A C 1
ATOM 652 O O . ASN A 1 78 ? 11.744 -10.287 2.928 1.00 86.75 78 ASN A O 1
ATOM 656 N N . LEU A 1 79 ? 10.433 -10.598 4.730 1.00 88.75 79 LEU A N 1
ATOM 657 C CA . LEU A 1 79 ? 10.191 -12.020 4.491 1.00 88.75 79 LEU A CA 1
ATOM 658 C C . LEU A 1 79 ? 9.364 -12.235 3.218 1.00 88.75 79 LEU A C 1
ATOM 660 O O . LEU A 1 79 ? 9.761 -13.033 2.375 1.00 88.75 79 LEU A O 1
ATOM 664 N N . LEU A 1 80 ? 8.273 -11.482 3.057 1.00 87.75 80 LEU A N 1
ATOM 665 C CA . LEU A 1 80 ? 7.422 -11.537 1.867 1.00 87.75 80 LEU A CA 1
ATOM 666 C C . LEU A 1 80 ? 8.207 -11.200 0.593 1.00 87.75 80 LEU A C 1
ATOM 668 O O . LEU A 1 80 ? 8.126 -11.923 -0.394 1.00 87.75 80 LEU A O 1
ATOM 672 N N . ILE A 1 81 ? 9.032 -10.147 0.634 1.00 86.31 81 ILE A N 1
ATOM 673 C CA . ILE A 1 81 ? 9.909 -9.789 -0.488 1.00 86.31 81 ILE A CA 1
ATOM 674 C C . ILE A 1 81 ? 10.880 -10.940 -0.772 1.00 86.31 81 ILE A C 1
ATOM 676 O O . ILE A 1 81 ? 10.946 -11.399 -1.903 1.00 86.31 81 ILE A O 1
ATOM 680 N N . LYS A 1 82 ? 11.580 -11.480 0.234 1.00 85.31 82 LYS A N 1
ATOM 681 C CA . LYS A 1 82 ? 12.499 -12.617 0.036 1.00 85.31 82 LYS A CA 1
ATOM 682 C C . LYS A 1 82 ? 11.823 -13.842 -0.589 1.00 85.31 82 LYS A C 1
ATOM 684 O O . LYS A 1 82 ? 12.444 -14.514 -1.399 1.00 85.31 82 LYS A O 1
ATOM 689 N N . GLN A 1 83 ? 10.577 -14.138 -0.224 1.00 83.19 83 GLN A N 1
ATOM 690 C CA . GLN A 1 83 ? 9.822 -15.236 -0.835 1.00 83.19 83 GLN A CA 1
ATOM 691 C C . GLN A 1 83 ? 9.467 -14.942 -2.297 1.00 83.19 83 GLN A C 1
ATOM 693 O O . GLN A 1 83 ? 9.523 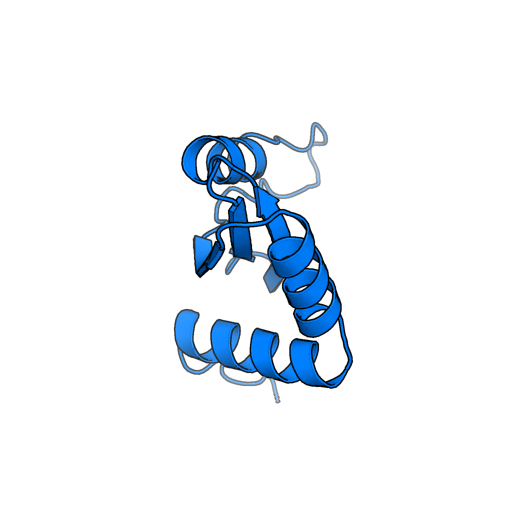-15.838 -3.131 1.00 83.19 83 GLN A O 1
ATOM 698 N N . HIS A 1 84 ? 9.148 -13.687 -2.614 1.00 78.44 84 HIS A N 1
ATOM 699 C CA . HIS A 1 84 ? 8.753 -13.266 -3.955 1.00 78.44 84 HIS A CA 1
ATOM 700 C C . HIS A 1 84 ? 9.928 -13.127 -4.939 1.00 78.44 84 HIS A C 1
ATOM 702 O O . HIS A 1 84 ? 9.756 -13.388 -6.126 1.00 78.44 84 HIS A O 1
ATOM 708 N N . VAL A 1 85 ? 11.127 -12.742 -4.480 1.00 68.56 85 VAL A N 1
ATOM 709 C CA . VAL A 1 85 ? 12.318 -12.595 -5.351 1.00 68.56 85 VAL A CA 1
ATOM 710 C C . VAL A 1 85 ? 13.191 -13.868 -5.405 1.00 68.56 85 VAL A C 1
ATOM 712 O O . VAL A 1 85 ? 14.244 -13.870 -6.036 1.00 68.56 85 VAL A O 1
ATOM 715 N N . GLY A 1 86 ? 12.769 -14.976 -4.782 1.00 58.56 86 GLY A N 1
ATOM 716 C CA . GLY A 1 86 ? 13.628 -16.152 -4.583 1.00 58.56 86 GLY A CA 1
ATOM 717 C C . GLY A 1 86 ? 14.795 -15.856 -3.623 1.00 58.56 86 GLY A C 1
ATOM 718 O O . GLY A 1 86 ? 14.926 -14.727 -3.139 1.00 58.56 86 GLY A O 1
ATOM 719 N N . PRO A 1 87 ? 15.647 -16.843 -3.278 1.00 46.47 87 PRO A N 1
ATOM 720 C CA . PRO A 1 87 ? 16.756 -16.619 -2.358 1.00 46.47 87 PRO A CA 1
ATOM 721 C C . PRO A 1 87 ? 17.705 -15.567 -2.937 1.00 46.47 87 PRO A C 1
ATOM 723 O O . PRO A 1 87 ? 18.512 -15.839 -3.822 1.00 46.47 87 PRO A O 1
ATOM 726 N N . ILE A 1 88 ? 17.601 -14.346 -2.414 1.00 51.53 88 ILE A N 1
ATOM 727 C CA . ILE A 1 88 ? 18.559 -13.277 -2.657 1.00 51.53 88 ILE A CA 1
ATOM 728 C C . ILE A 1 88 ? 19.875 -13.780 -2.063 1.00 51.53 88 ILE A C 1
ATOM 730 O O . ILE A 1 88 ? 20.007 -13.850 -0.837 1.00 51.53 88 ILE A O 1
ATOM 734 N N . ALA A 1 89 ? 20.819 -14.185 -2.914 1.00 44.34 89 ALA A N 1
ATOM 735 C CA . ALA A 1 89 ? 22.193 -14.397 -2.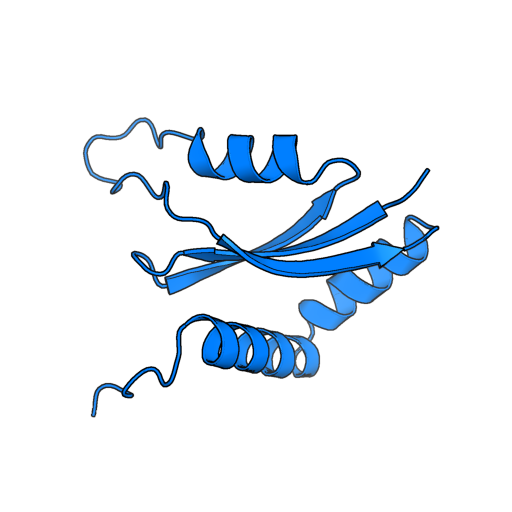489 1.00 44.34 89 ALA A CA 1
ATOM 736 C C . ALA A 1 89 ? 22.641 -13.099 -1.806 1.00 44.34 89 ALA A C 1
ATOM 738 O O . ALA A 1 89 ? 22.652 -12.033 -2.424 1.00 44.34 89 ALA A O 1
ATOM 739 N N . GLN A 1 90 ? 22.891 -13.167 -0.499 1.00 39.16 90 GLN A N 1
ATOM 740 C CA . GLN A 1 90 ? 23.436 -12.028 0.227 1.00 39.16 90 GLN A CA 1
ATOM 741 C C . GLN A 1 90 ? 24.805 -11.719 -0.393 1.00 39.16 90 GLN A C 1
ATOM 743 O O . GLN A 1 90 ? 25.591 -12.657 -0.544 1.00 39.16 90 GLN A O 1
ATOM 748 N N . PRO A 1 91 ? 25.104 -10.469 -0.786 1.00 45.75 91 PRO A N 1
ATOM 749 C CA . PRO A 1 91 ? 26.476 -10.122 -1.115 1.00 45.75 91 PRO A CA 1
ATOM 750 C C . PRO A 1 91 ? 27.304 -10.288 0.165 1.00 45.75 91 PRO A C 1
ATOM 752 O O . PRO A 1 91 ? 26.939 -9.740 1.209 1.00 45.75 91 PRO A O 1
ATOM 755 N N . GLY A 1 92 ? 28.327 -11.142 0.081 1.00 38.00 92 GLY A N 1
ATOM 756 C CA . GLY A 1 92 ? 29.342 -11.321 1.119 1.00 38.00 92 GLY A CA 1
ATOM 757 C C . GLY A 1 92 ? 30.310 -10.153 1.195 1.00 38.00 92 GLY A C 1
ATOM 758 O O . GLY A 1 92 ? 30.289 -9.299 0.278 1.00 38.00 92 GLY A O 1
#

Mean predicted aligned error: 8.02 Å

Sequence (92 aa):
MSYYVYIIHSKLTNKSYTGITTDLDRRIEEHNKTKSVTQWTKNITDFDYVFCTQVETRVEARLLEIYLKSGIGRKFKNLLIKQHVGPIAQPG

Solvent-accessible surface area (backbone atoms only — not comparable to full-atom values): 5431 Å² total; per-residue (Å²): 116,64,30,33,36,37,30,35,36,21,80,92,74,72,46,72,49,77,54,74,38,77,50,65,70,67,46,54,48,47,54,41,62,57,67,61,94,44,104,81,54,76,77,66,58,54,66,42,81,58,44,75,46,80,36,72,40,71,65,60,39,49,53,50,51,50,43,45,70,32,81,67,23,42,54,52,50,50,50,44,46,43,67,68,72,40,87,72,78,73,84,128

Foldseek 3Di:
DKKKWFWKAQPVVRDIDTDIDPDDVVVLCCQLVPPPPDPPDPRRNRIDTLDMDIDDDPVVSVVVSVCCVDPVNVVVSVVSVCVVNDNDPPDD

pLDDT: mean 79.22, std 16.3, range [38.0, 93.5]

Secondary structure (DSSP, 8-state):
--EEEEEEEETTT--EEEEEES-HHHHHHHHHH---SSTTS-----EEEEEEEEES-HHHHHHHHHHHHSHHHHHHHHHHHHHHS-------

Nearest PDB structures (foldseek):
  1zg2-assembly1_A  TM=5.766E-01  e=3.271E-05  Halalkalibacterium halodurans
  6seh-assembly1_C  TM=6.794E-01  e=7.026E-03  Thermothielavioides terrestris
  7o80-assembly1_By  TM=5.639E-01  e=4.608E-01  Oryctolagus cuniculus
  8ckb-assembly1_I001  TM=5.241E-01  e=1.251E+00  Bacteroides phage crAss001
  6sg9-assembly1_DB  TM=3.250E-01  e=2.647E+00  Trypanosoma brucei brucei